Protein AF-A0A4D4JYT9-F1 (afdb_monomer_lite)

Secondary structure (DSSP, 8-state):
--EEEEEEEESSSS-EEEEEEEE-SSHHHHHHHHHHHHHHHHHTTTTTTT-EEEEE-SSS-EEEEEEE--TTT--TTHHHHT-THHHHHHHT-

pLDDT: mean 92.52, std 5.56, range [75.94, 98.44]

Structure (mmCIF, N/CA/C/O backbone):
data_AF-A0A4D4JYT9-F1
#
_entry.id   AF-A0A4D4JYT9-F1
#
loop_
_atom_site.group_PDB
_atom_site.id
_atom_site.type_symbol
_atom_site.label_atom_id
_atom_site.label_alt_id
_atom_site.label_comp_id
_atom_site.label_asym_id
_atom_site.label_entity_id
_atom_site.label_seq_id
_atom_site.pdbx_PDB_ins_code
_atom_site.Cartn_x
_atom_site.Cartn_y
_atom_site.Cartn_z
_atom_site.occupancy
_atom_site.B_iso_or_equiv
_atom_site.auth_seq_id
_atom_site.auth_comp_id
_atom_site.auth_asym_id
_atom_site.auth_atom_id
_atom_site.pdbx_PDB_model_num
ATOM 1 N N . MET A 1 1 ? -13.508 0.316 4.372 1.00 83.06 1 MET A N 1
ATOM 2 C CA . MET A 1 1 ? -12.430 1.334 4.493 1.00 83.06 1 MET A CA 1
ATOM 3 C C . MET A 1 1 ? -13.042 2.685 4.824 1.00 83.06 1 MET A C 1
ATOM 5 O O . MET A 1 1 ? -14.102 2.984 4.292 1.00 83.06 1 MET A O 1
ATOM 9 N N . ARG A 1 2 ? -12.393 3.519 5.651 1.00 84.62 2 ARG A N 1
ATOM 10 C CA . AR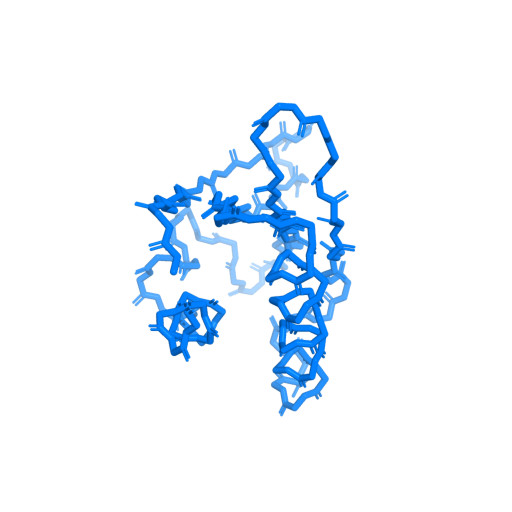G A 1 2 ? -12.916 4.868 5.972 1.00 84.62 2 ARG A CA 1
ATOM 11 C C . ARG A 1 2 ? -12.398 5.947 5.030 1.00 84.62 2 ARG A C 1
ATOM 13 O O . ARG A 1 2 ? -13.142 6.822 4.610 1.00 84.62 2 ARG A O 1
ATOM 20 N N . LEU A 1 3 ? -11.100 5.898 4.744 1.00 90.38 3 LEU A N 1
ATOM 21 C CA . LEU A 1 3 ? -10.395 6.867 3.915 1.00 90.38 3 LEU A CA 1
ATOM 22 C C . LEU A 1 3 ? -9.149 6.201 3.342 1.00 90.38 3 LEU A C 1
ATOM 24 O O . LEU A 1 3 ? -8.461 5.473 4.059 1.00 90.38 3 LEU A O 1
ATOM 28 N N . SER A 1 4 ? -8.817 6.501 2.090 1.00 93.25 4 SER A N 1
ATOM 29 C CA . SER A 1 4 ? -7.525 6.144 1.510 1.00 93.25 4 SER A CA 1
ATOM 30 C C . SER A 1 4 ? -6.893 7.334 0.808 1.00 93.25 4 SER A C 1
ATOM 32 O O . SER A 1 4 ? -7.579 8.077 0.111 1.00 93.25 4 SER A O 1
ATOM 34 N N . ALA A 1 5 ? -5.580 7.470 0.942 1.00 94.38 5 ALA A N 1
ATOM 35 C CA . ALA A 1 5 ? -4.779 8.448 0.227 1.00 94.38 5 ALA A CA 1
ATOM 36 C C . ALA A 1 5 ? -3.679 7.733 -0.558 1.00 94.38 5 ALA A C 1
ATOM 38 O O . ALA A 1 5 ? -3.028 6.819 -0.047 1.00 94.38 5 ALA A O 1
ATOM 39 N N . THR A 1 6 ? -3.465 8.168 -1.798 1.00 95.06 6 THR A N 1
ATOM 40 C CA . THR A 1 6 ? -2.364 7.702 -2.645 1.00 95.06 6 THR A CA 1
ATOM 41 C C . THR A 1 6 ? -1.417 8.859 -2.900 1.00 95.06 6 THR A C 1
ATOM 43 O O . THR A 1 6 ? -1.849 9.955 -3.243 1.00 95.06 6 THR A O 1
ATOM 46 N N . GLY A 1 7 ? -0.124 8.611 -2.738 1.00 93.44 7 GLY A N 1
ATOM 47 C CA . GLY A 1 7 ? 0.913 9.617 -2.885 1.00 93.44 7 GLY A CA 1
ATOM 48 C C . GLY A 1 7 ? 2.201 9.051 -3.463 1.00 93.44 7 GLY A C 1
ATOM 49 O O . GLY A 1 7 ? 2.267 7.915 -3.945 1.00 93.44 7 GLY A O 1
ATOM 50 N N . GLN A 1 8 ? 3.234 9.883 -3.421 1.00 92.75 8 GLN A N 1
ATOM 51 C CA . GLN A 1 8 ? 4.580 9.568 -3.879 1.00 92.75 8 GLN A CA 1
ATOM 52 C C . GLN A 1 8 ? 5.575 9.924 -2.775 1.00 92.75 8 GLN A C 1
ATOM 54 O O . GLN A 1 8 ? 5.424 10.937 -2.096 1.00 92.75 8 GLN A O 1
ATOM 59 N N . LEU A 1 9 ? 6.592 9.086 -2.604 1.00 92.81 9 LEU A N 1
ATOM 60 C CA . LEU A 1 9 ? 7.706 9.296 -1.690 1.00 92.81 9 LEU A CA 1
ATOM 61 C C . LEU A 1 9 ? 9.000 9.331 -2.501 1.00 92.81 9 LEU A C 1
ATOM 63 O O . LEU A 1 9 ? 9.324 8.361 -3.180 1.00 92.81 9 LEU A O 1
ATOM 67 N N . ALA A 1 10 ? 9.763 10.415 -2.393 1.00 91.50 10 ALA A N 1
ATOM 68 C CA . ALA A 1 10 ? 11.078 10.543 -3.012 1.00 91.50 10 ALA A CA 1
ATOM 69 C C . ALA A 1 10 ? 12.153 10.629 -1.924 1.00 91.50 10 ALA A C 1
ATOM 71 O O . ALA A 1 10 ? 12.168 11.568 -1.135 1.00 91.50 10 ALA A O 1
ATOM 72 N N . LYS A 1 11 ? 13.058 9.646 -1.880 1.00 88.88 11 LYS A N 1
ATOM 73 C CA . LYS A 1 11 ? 14.261 9.697 -1.026 1.00 88.88 11 LYS A CA 1
ATOM 74 C C . LYS A 1 11 ? 15.449 10.327 -1.751 1.00 88.88 11 LYS A C 1
ATOM 76 O O . LYS A 1 11 ? 16.375 10.814 -1.117 1.00 88.88 11 LYS A O 1
ATOM 81 N N . SER A 1 12 ? 15.433 10.281 -3.081 1.00 88.94 12 SER A N 1
ATOM 82 C CA . SER A 1 12 ? 16.374 10.959 -3.971 1.00 88.94 12 SER A CA 1
ATOM 83 C C . SER A 1 12 ? 15.744 11.105 -5.357 1.00 88.94 12 SER A C 1
ATOM 85 O O . SER A 1 12 ? 14.718 10.487 -5.644 1.00 88.94 12 SER A O 1
ATOM 87 N N . ALA A 1 13 ? 16.392 11.848 -6.258 1.00 84.00 13 ALA A N 1
ATOM 88 C CA . ALA A 1 13 ? 15.939 11.976 -7.645 1.00 84.00 13 ALA A CA 1
ATOM 89 C C . ALA A 1 13 ? 15.809 10.620 -8.366 1.00 84.00 13 ALA A C 1
ATOM 91 O O . ALA A 1 13 ? 15.013 10.484 -9.294 1.00 84.00 13 ALA A O 1
ATOM 92 N N . LYS A 1 14 ? 16.573 9.601 -7.948 1.00 83.06 14 LYS A N 1
ATOM 93 C CA . LYS A 1 14 ? 16.545 8.250 -8.532 1.00 83.06 14 LYS A CA 1
ATOM 94 C C . LYS A 1 14 ? 15.721 7.253 -7.713 1.00 83.06 14 LYS A C 1
ATOM 96 O O . LYS A 1 14 ? 15.227 6.301 -8.300 1.00 83.06 14 LYS A O 1
ATOM 101 N N . GLY A 1 15 ? 15.536 7.488 -6.414 1.00 88.62 15 GLY A N 1
ATOM 102 C CA . GLY A 1 15 ? 14.793 6.615 -5.507 1.00 88.62 15 GLY A CA 1
ATOM 103 C C . GLY A 1 15 ? 13.415 7.171 -5.167 1.00 88.62 15 GLY A C 1
ATOM 104 O O . GLY A 1 15 ? 13.270 7.891 -4.174 1.00 88.62 15 GLY A O 1
ATOM 105 N N . THR A 1 16 ? 12.418 6.811 -5.973 1.00 92.56 16 THR A N 1
ATOM 106 C CA . THR A 1 16 ? 11.008 7.164 -5.766 1.00 92.56 16 THR A CA 1
ATOM 107 C C . THR A 1 16 ? 10.161 5.922 -5.492 1.00 92.56 16 THR A C 1
ATOM 109 O O . THR A 1 16 ? 10.568 4.783 -5.743 1.00 92.56 16 THR A O 1
ATOM 112 N N . SER A 1 17 ? 9.007 6.113 -4.865 1.00 94.88 17 SER A N 1
ATOM 113 C CA . SER A 1 17 ? 8.060 5.046 -4.557 1.00 94.88 17 SER A CA 1
ATOM 114 C C . SER A 1 17 ? 6.638 5.584 -4.533 1.00 94.88 17 SER A C 1
ATOM 116 O O . SER A 1 17 ? 6.381 6.649 -3.969 1.00 94.88 17 SER A O 1
ATOM 118 N N . GLY A 1 18 ? 5.694 4.797 -5.036 1.00 95.38 18 GLY A N 1
ATOM 119 C CA . GLY A 1 18 ? 4.279 5.014 -4.768 1.00 95.38 18 GLY A CA 1
ATOM 120 C C . GLY A 1 18 ? 3.917 4.577 -3.349 1.00 95.38 18 GLY A C 1
ATOM 121 O O . GLY A 1 18 ? 4.440 3.582 -2.842 1.00 95.38 18 GLY A O 1
ATOM 122 N N . VAL A 1 19 ? 3.014 5.310 -2.702 1.00 96.50 19 VAL A N 1
ATOM 123 C CA . VAL A 1 19 ? 2.515 4.970 -1.364 1.00 96.50 19 VAL A CA 1
ATOM 124 C C . VAL A 1 19 ? 0.995 5.020 -1.356 1.00 96.50 19 VAL A C 1
ATOM 126 O O . VAL A 1 19 ? 0.417 5.975 -1.866 1.00 96.50 19 VAL A O 1
ATOM 129 N N . ILE A 1 20 ? 0.355 4.019 -0.755 1.00 96.94 20 ILE A N 1
ATOM 130 C CA . ILE A 1 20 ? -1.075 4.049 -0.431 1.00 96.94 20 ILE A CA 1
ATOM 131 C C . ILE A 1 20 ? -1.212 3.867 1.077 1.00 96.94 20 ILE A C 1
ATOM 133 O O . ILE A 1 20 ? -0.649 2.928 1.641 1.00 96.94 20 ILE A O 1
ATOM 137 N N . CYS A 1 21 ? -1.962 4.758 1.717 1.00 96.88 21 CYS A N 1
ATOM 138 C CA . CYS A 1 21 ? -2.364 4.648 3.114 1.00 96.88 21 CYS A CA 1
ATOM 139 C C . CYS A 1 21 ? -3.885 4.532 3.172 1.00 96.88 21 CYS A C 1
ATOM 141 O O . CYS A 1 21 ? -4.574 5.353 2.570 1.00 96.88 21 CYS A O 1
ATOM 143 N N . ALA A 1 22 ? -4.405 3.557 3.911 1.00 96.69 22 ALA A N 1
ATOM 144 C CA . ALA A 1 22 ? -5.836 3.397 4.133 1.00 96.69 22 ALA A CA 1
ATOM 145 C C . ALA A 1 22 ? -6.143 3.255 5.623 1.00 96.69 22 ALA A C 1
ATOM 147 O O . ALA A 1 22 ? -5.565 2.407 6.305 1.00 96.69 22 ALA A O 1
ATOM 148 N N . LEU A 1 23 ? -7.050 4.097 6.116 1.00 96.44 23 LEU A N 1
ATOM 149 C CA . LEU A 1 23 ? -7.579 4.031 7.472 1.00 96.44 23 LEU A CA 1
ATOM 150 C C . LEU A 1 23 ? -8.765 3.069 7.526 1.00 96.44 23 LEU A C 1
ATOM 152 O O . LEU A 1 23 ? -9.612 3.023 6.628 1.00 96.44 23 LEU A O 1
ATOM 156 N N . THR A 1 24 ? -8.835 2.321 8.618 1.00 95.50 24 THR A N 1
ATOM 157 C CA . THR A 1 24 ? -9.818 1.261 8.844 1.00 95.50 24 THR A CA 1
ATOM 158 C C . THR A 1 24 ? -10.604 1.506 10.123 1.00 95.50 24 THR A C 1
ATOM 160 O O . THR A 1 24 ? -10.171 2.259 10.991 1.00 95.50 24 THR A O 1
ATOM 163 N N . ASP A 1 25 ? -11.745 0.834 10.261 1.00 91.94 25 ASP A N 1
ATOM 164 C CA . ASP A 1 25 ? -12.591 0.929 11.459 1.00 91.94 25 ASP A CA 1
ATOM 165 C C . ASP A 1 25 ? -11.979 0.254 12.694 1.00 91.94 25 ASP A C 1
ATOM 167 O O . ASP A 1 25 ? -12.480 0.405 13.804 1.00 91.94 25 ASP A O 1
ATOM 171 N N . GLY A 1 26 ? -10.899 -0.513 12.522 1.00 94.38 26 GLY A N 1
ATOM 172 C CA . GLY A 1 26 ? -10.282 -1.237 13.620 1.00 94.38 26 GLY A CA 1
ATOM 173 C C . GLY A 1 26 ? -9.102 -2.099 13.194 1.00 94.38 26 GLY A C 1
ATOM 174 O O . GLY A 1 26 ? -8.940 -2.451 12.024 1.00 94.38 26 GLY A O 1
ATOM 175 N N . LYS A 1 27 ? -8.309 -2.515 14.186 1.00 95.19 27 LYS A N 1
ATOM 176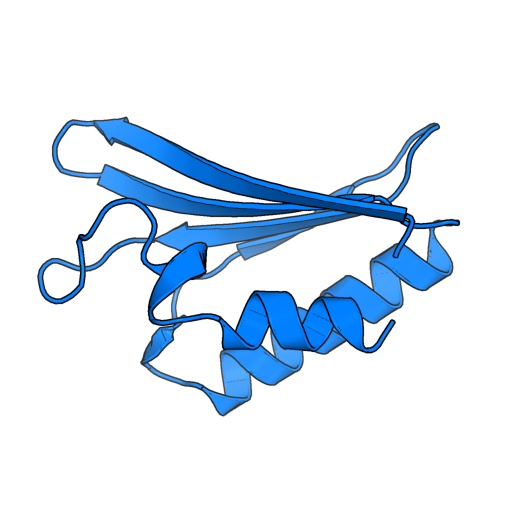 C CA . LYS A 1 27 ? -7.099 -3.332 14.006 1.00 95.19 27 LYS A CA 1
ATOM 177 C C . LYS A 1 27 ? -7.338 -4.591 13.161 1.00 95.19 27 LYS A C 1
ATOM 179 O O . LYS A 1 27 ? -6.577 -4.859 12.239 1.00 95.19 27 LYS A O 1
ATOM 184 N N . ARG A 1 28 ? -8.430 -5.323 13.405 1.00 95.19 28 ARG A N 1
ATOM 185 C CA . ARG A 1 28 ? -8.757 -6.546 12.647 1.00 95.19 28 ARG A CA 1
ATOM 186 C C . ARG A 1 28 ? -9.010 -6.272 11.160 1.00 95.19 28 ARG A C 1
ATOM 188 O O . ARG A 1 28 ? -8.695 -7.100 10.310 1.00 95.19 28 ARG A O 1
ATOM 195 N N . THR A 1 29 ? -9.593 -5.123 10.823 1.00 95.81 29 THR A N 1
ATOM 196 C CA . THR A 1 29 ? -9.791 -4.725 9.422 1.00 95.81 29 THR A CA 1
ATOM 197 C C . THR A 1 29 ? -8.473 -4.289 8.788 1.00 95.81 29 THR A C 1
ATOM 199 O O . THR A 1 29 ? -8.214 -4.668 7.651 1.00 95.81 29 THR A O 1
ATOM 202 N N . ALA A 1 30 ? -7.598 -3.602 9.529 1.00 97.25 30 ALA A N 1
ATOM 203 C CA . ALA A 1 30 ? -6.242 -3.291 9.075 1.00 97.25 30 ALA A CA 1
ATOM 204 C C . ALA A 1 30 ? -5.411 -4.547 8.758 1.00 97.25 30 ALA A C 1
ATOM 206 O O . ALA A 1 30 ? -4.738 -4.597 7.730 1.00 97.25 30 ALA A O 1
ATOM 207 N N . GLU A 1 31 ? -5.489 -5.579 9.600 1.00 97.31 31 GLU A N 1
ATOM 208 C CA . GLU A 1 31 ? -4.806 -6.862 9.381 1.00 97.31 31 GLU A CA 1
ATOM 209 C C . GLU A 1 31 ? -5.330 -7.574 8.128 1.00 97.31 31 GLU A C 1
ATOM 211 O O . GLU A 1 31 ? -4.546 -7.929 7.248 1.00 97.31 31 GLU A O 1
ATOM 216 N N . ARG A 1 32 ? -6.658 -7.679 7.975 1.00 96.88 32 ARG A N 1
ATOM 217 C CA . ARG A 1 32 ? -7.276 -8.241 6.759 1.00 96.88 32 ARG A CA 1
ATOM 218 C C . ARG A 1 32 ? -6.877 -7.478 5.497 1.00 96.88 32 ARG A C 1
ATOM 220 O O . ARG A 1 32 ? -6.583 -8.095 4.476 1.00 96.88 32 ARG A O 1
ATOM 227 N N . ALA A 1 33 ? -6.829 -6.149 5.571 1.00 97.69 33 ALA A N 1
ATOM 228 C CA . ALA A 1 33 ? -6.380 -5.311 4.466 1.00 97.69 33 ALA A CA 1
ATOM 229 C C . ALA A 1 33 ? -4.915 -5.563 4.110 1.00 97.69 33 ALA A C 1
ATOM 231 O O . ALA A 1 33 ? -4.575 -5.668 2.932 1.00 97.69 33 ALA A O 1
ATOM 232 N N . ALA A 1 34 ? -4.050 -5.720 5.112 1.00 98.25 34 ALA A N 1
ATOM 233 C CA . ALA A 1 34 ? -2.653 -6.054 4.887 1.00 98.25 34 ALA A CA 1
ATOM 234 C C . ALA A 1 34 ? -2.490 -7.414 4.196 1.00 98.25 34 ALA A C 1
ATOM 236 O O . ALA A 1 34 ? -1.708 -7.524 3.253 1.00 98.25 34 ALA A O 1
ATOM 237 N N . ASP A 1 35 ? -3.239 -8.431 4.613 1.00 98.19 35 ASP A N 1
ATOM 238 C CA . ASP A 1 35 ? -3.151 -9.762 4.010 1.00 98.19 35 ASP A CA 1
ATOM 239 C C . ASP A 1 35 ? -3.722 -9.794 2.589 1.00 98.19 35 ASP A C 1
ATOM 241 O O . ASP A 1 35 ? -3.110 -10.376 1.688 1.00 98.19 35 ASP A O 1
ATOM 245 N N . ARG A 1 36 ? -4.823 -9.073 2.341 1.00 97.62 36 ARG A N 1
ATOM 246 C CA . ARG A 1 36 ? -5.372 -8.882 0.993 1.00 97.62 36 ARG A CA 1
ATOM 247 C C . ARG A 1 36 ? -4.367 -8.196 0.067 1.00 97.62 36 ARG A C 1
ATOM 249 O O . ARG A 1 36 ? -4.137 -8.683 -1.039 1.00 97.62 36 ARG A O 1
ATOM 256 N N . LEU A 1 37 ? -3.724 -7.119 0.523 1.00 97.88 37 LEU A N 1
ATOM 257 C CA . LEU A 1 37 ? -2.685 -6.422 -0.240 1.00 97.88 37 LEU A CA 1
ATOM 258 C C . LEU A 1 37 ? -1.495 -7.336 -0.548 1.00 97.88 37 LEU A C 1
ATOM 260 O O . LEU A 1 37 ? -1.062 -7.390 -1.695 1.00 97.88 37 LEU A O 1
ATOM 264 N N . LYS A 1 38 ? -0.983 -8.085 0.439 1.00 98.25 38 LYS A N 1
ATOM 265 C CA . LYS A 1 38 ? 0.116 -9.047 0.225 1.00 98.25 38 LYS A CA 1
ATOM 266 C C . LYS A 1 38 ? -0.254 -10.109 -0.812 1.00 98.25 38 LYS A C 1
ATOM 268 O O . LYS A 1 38 ? 0.563 -10.424 -1.672 1.00 98.25 38 LYS A O 1
ATOM 273 N N . SER A 1 39 ? -1.480 -10.633 -0.752 1.00 97.94 39 SER A N 1
ATOM 274 C CA . SER A 1 39 ? -1.980 -11.614 -1.718 1.00 97.94 39 SER A CA 1
ATOM 275 C C . SER A 1 39 ? -2.001 -11.045 -3.141 1.00 97.94 39 SER A C 1
ATOM 277 O O . SER A 1 39 ? -1.438 -11.654 -4.049 1.00 97.94 39 SER A O 1
ATOM 279 N N . VAL A 1 40 ? -2.559 -9.843 -3.328 1.00 97.38 40 VAL A N 1
ATOM 280 C CA . VAL A 1 40 ? -2.604 -9.172 -4.639 1.00 97.38 40 VAL A CA 1
ATOM 281 C C . VAL A 1 40 ? -1.202 -8.850 -5.155 1.00 97.38 40 VAL A C 1
ATOM 283 O O . VAL A 1 40 ? -0.929 -9.060 -6.334 1.00 97.38 40 VAL A O 1
ATOM 286 N N . ILE A 1 41 ? -0.289 -8.399 -4.288 1.00 97.25 41 ILE A N 1
ATOM 287 C CA . ILE A 1 41 ? 1.119 -8.169 -4.646 1.00 97.25 41 ILE A CA 1
ATOM 288 C C . ILE A 1 41 ? 1.748 -9.453 -5.200 1.00 97.25 41 ILE A C 1
ATOM 290 O O . ILE A 1 41 ? 2.347 -9.409 -6.271 1.00 97.25 41 ILE A O 1
ATOM 294 N N . GLY A 1 42 ? 1.557 -10.591 -4.525 1.00 97.31 42 GLY A N 1
ATOM 295 C CA . GLY A 1 42 ? 2.063 -11.885 -4.990 1.00 97.31 42 GLY A CA 1
ATOM 296 C C . GLY A 1 42 ? 1.443 -12.336 -6.318 1.00 97.31 42 GLY A C 1
ATOM 297 O O . GLY A 1 42 ? 2.152 -12.789 -7.208 1.00 97.31 42 GLY A O 1
ATOM 298 N N . GLN A 1 43 ? 0.131 -12.157 -6.491 1.00 97.44 43 GLN A N 1
ATOM 299 C CA . GLN A 1 43 ? -0.587 -12.535 -7.719 1.00 97.44 43 GLN A CA 1
ATOM 300 C C . GLN A 1 43 ? -0.237 -11.667 -8.932 1.00 97.44 43 GLN A C 1
ATOM 302 O O . GLN A 1 43 ? -0.427 -12.085 -10.073 1.00 97.44 43 GLN A O 1
ATOM 307 N N . ARG A 1 44 ? 0.226 -10.437 -8.702 1.00 95.19 44 ARG A N 1
ATOM 308 C CA . ARG A 1 44 ? 0.543 -9.463 -9.752 1.00 95.19 44 ARG A CA 1
ATOM 309 C C . ARG A 1 44 ?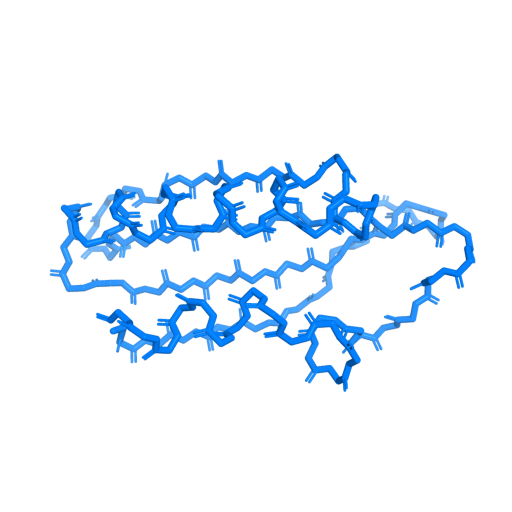 2.041 -9.349 -10.024 1.00 95.19 44 ARG A C 1
ATOM 311 O O . ARG A 1 44 ? 2.448 -8.404 -10.698 1.00 95.19 44 ARG A O 1
ATOM 318 N N . ALA A 1 45 ? 2.860 -10.278 -9.533 1.00 90.50 45 ALA A N 1
ATOM 319 C CA . ALA A 1 45 ? 4.279 -10.320 -9.865 1.00 90.50 45 ALA A CA 1
ATOM 320 C C . ALA A 1 45 ? 4.493 -10.290 -11.403 1.00 90.50 45 ALA A C 1
ATOM 322 O O . ALA A 1 45 ? 3.720 -10.904 -12.141 1.00 90.50 45 ALA A O 1
ATOM 323 N N . PRO A 1 46 ? 5.498 -9.553 -11.914 1.00 91.69 46 PRO A N 1
ATOM 324 C CA . PRO A 1 46 ? 6.497 -8.801 -11.160 1.00 91.69 46 PRO A CA 1
ATOM 325 C C . PRO A 1 46 ? 6.074 -7.353 -10.833 1.00 91.69 46 PRO A C 1
ATOM 327 O O . PRO A 1 46 ? 6.870 -6.568 -10.340 1.00 91.69 46 PRO A O 1
ATOM 330 N N . ARG A 1 47 ? 4.839 -6.931 -11.128 1.00 91.19 47 ARG A N 1
ATOM 331 C CA . ARG A 1 47 ? 4.418 -5.513 -11.135 1.00 91.19 47 ARG A CA 1
ATOM 332 C C . ARG A 1 47 ? 4.648 -4.766 -9.817 1.00 91.19 47 ARG A C 1
ATOM 334 O O . ARG A 1 47 ? 4.861 -3.556 -9.831 1.00 91.19 47 ARG A O 1
ATOM 341 N N . PHE A 1 48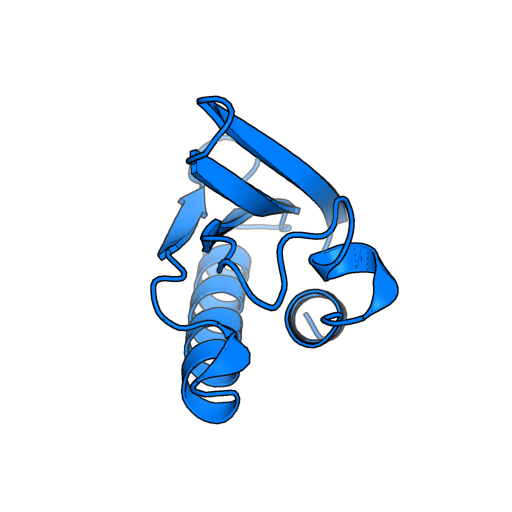 ? 4.562 -5.465 -8.689 1.00 94.81 48 PHE A N 1
ATOM 342 C CA . PHE A 1 48 ? 4.675 -4.876 -7.355 1.00 94.81 48 PHE A CA 1
ATOM 343 C C . PHE A 1 48 ? 5.837 -5.456 -6.538 1.00 94.81 48 PHE A C 1
ATOM 345 O O . PHE A 1 48 ? 5.836 -5.304 -5.316 1.00 94.81 48 PHE A O 1
ATOM 352 N N . ASP A 1 49 ? 6.831 -6.118 -7.148 1.00 93.50 49 ASP A N 1
ATOM 353 C CA . ASP A 1 49 ? 7.900 -6.707 -6.324 1.00 93.50 49 ASP A CA 1
ATOM 354 C C . ASP A 1 49 ? 8.695 -5.626 -5.596 1.00 93.50 49 ASP A C 1
ATOM 356 O O . ASP A 1 49 ? 8.915 -4.521 -6.102 1.00 93.50 49 ASP A O 1
ATOM 360 N N . GLY A 1 50 ? 9.131 -5.971 -4.387 1.00 95.06 50 GLY A N 1
ATOM 361 C CA . GLY A 1 50 ? 9.747 -5.033 -3.456 1.00 95.06 50 GLY A CA 1
ATOM 362 C C . GLY A 1 50 ?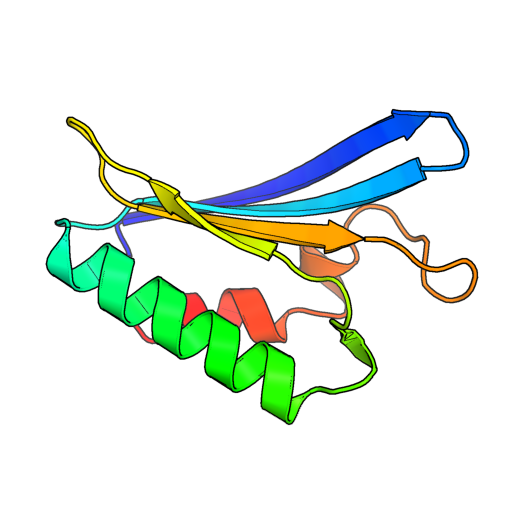 8.735 -4.177 -2.690 1.00 95.06 50 GLY A C 1
ATOM 363 O O . GLY A 1 50 ? 9.149 -3.392 -1.833 1.00 95.06 50 GLY A O 1
ATOM 364 N N . ALA A 1 51 ? 7.429 -4.329 -2.948 1.00 97.56 51 ALA A N 1
ATOM 365 C CA . ALA A 1 51 ? 6.403 -3.665 -2.161 1.00 97.56 51 ALA A CA 1
ATOM 366 C C . ALA A 1 51 ? 6.453 -4.096 -0.689 1.00 97.56 51 ALA A C 1
ATOM 368 O O . ALA A 1 51 ? 6.619 -5.269 -0.355 1.00 97.56 51 ALA A O 1
ATOM 369 N N . LYS A 1 52 ? 6.276 -3.124 0.206 1.00 98.12 52 LYS A N 1
ATOM 370 C CA . LYS A 1 52 ? 6.241 -3.330 1.656 1.00 98.12 52 LYS A CA 1
ATOM 371 C C . LYS A 1 52 ? 4.873 -2.954 2.185 1.00 98.12 52 LYS A C 1
ATOM 373 O O . LYS A 1 52 ? 4.451 -1.814 2.009 1.00 98.12 52 LYS A O 1
ATOM 378 N N . VAL A 1 53 ? 4.217 -3.897 2.853 1.00 98.44 53 VAL A N 1
ATOM 379 C CA . VAL A 1 53 ? 2.927 -3.696 3.521 1.00 98.44 53 VAL A CA 1
ATOM 380 C C . VAL A 1 53 ? 3.162 -3.591 5.026 1.00 98.44 53 VAL A C 1
ATOM 382 O O . VAL A 1 53 ? 3.836 -4.432 5.615 1.00 98.44 53 VAL A O 1
ATOM 385 N N . THR A 1 54 ? 2.617 -2.556 5.656 1.00 98.25 54 THR A N 1
ATOM 386 C CA . THR A 1 54 ? 2.757 -2.285 7.089 1.00 98.25 54 THR A CA 1
ATOM 387 C C . THR A 1 54 ? 1.392 -1.990 7.688 1.00 98.25 54 THR A C 1
ATOM 389 O O . THR A 1 54 ? 0.696 -1.092 7.218 1.00 98.25 54 THR A O 1
ATOM 392 N N . VAL A 1 55 ? 1.022 -2.719 8.741 1.00 98.00 55 VAL A N 1
ATOM 393 C CA . VAL A 1 55 ? -0.150 -2.386 9.559 1.00 98.00 55 VAL A CA 1
ATOM 394 C C . VAL A 1 55 ? 0.197 -1.174 10.420 1.00 98.00 55 VAL A C 1
ATOM 396 O O . VAL A 1 55 ? 1.232 -1.148 11.082 1.00 98.00 55 VAL A O 1
ATOM 399 N N . LEU A 1 56 ? -0.658 -0.161 10.381 1.00 96.25 56 LEU A N 1
ATOM 400 C CA . LEU A 1 56 ? -0.583 1.031 11.212 1.00 96.25 56 LEU A CA 1
ATOM 401 C C . LEU A 1 56 ? -1.421 0.800 12.472 1.00 96.25 56 LEU A C 1
ATOM 403 O O . LEU A 1 56 ? -2.583 0.399 12.387 1.00 96.25 56 LEU A O 1
ATOM 407 N N . THR A 1 57 ? -0.823 1.050 13.633 1.00 91.56 57 THR A N 1
ATOM 408 C CA . THR A 1 57 ? -1.453 0.926 14.953 1.00 91.56 57 THR A CA 1
ATOM 409 C C . THR A 1 57 ? -1.667 2.301 15.583 1.00 91.56 57 THR A C 1
ATOM 411 O O . THR A 1 57 ? -0.981 3.253 15.220 1.00 91.56 57 THR A O 1
ATOM 414 N N . GLY A 1 58 ? -2.572 2.393 16.558 1.00 88.69 58 GLY A N 1
ATOM 415 C CA . GLY A 1 58 ? -2.917 3.631 17.266 1.00 88.69 58 GLY A CA 1
ATOM 416 C C . GLY A 1 58 ? -4.408 3.942 17.150 1.00 88.69 58 GLY A C 1
ATOM 417 O O . GLY A 1 58 ? -5.187 3.075 16.754 1.00 88.69 58 GLY A O 1
ATOM 418 N N . ASP A 1 59 ? -4.783 5.183 17.456 1.00 88.12 59 ASP A N 1
ATOM 419 C CA . ASP A 1 59 ? -6.185 5.634 17.514 1.00 88.12 59 ASP A CA 1
ATOM 420 C C . ASP A 1 59 ? -6.908 5.552 16.162 1.00 88.12 59 ASP A C 1
ATOM 422 O O . ASP A 1 59 ? -8.132 5.472 16.091 1.00 88.12 59 ASP A O 1
ATOM 426 N N . SER A 1 60 ? -6.148 5.555 15.066 1.00 90.50 60 SER A N 1
ATOM 427 C CA . SER A 1 60 ? -6.646 5.355 13.705 1.00 90.50 60 SER A CA 1
ATOM 428 C C . SER A 1 60 ? -5.878 4.211 13.037 1.00 90.50 60 SER A C 1
ATOM 430 O O . SER A 1 60 ? -4.891 4.457 12.339 1.00 90.50 60 SER A O 1
ATOM 432 N N . PRO A 1 61 ? -6.285 2.948 13.265 1.00 96.12 61 PRO A N 1
ATOM 433 C CA . PRO A 1 61 ? -5.611 1.797 12.684 1.00 96.12 61 PRO A CA 1
ATOM 434 C C . PRO A 1 61 ? -5.795 1.765 11.167 1.00 96.12 61 PRO A C 1
ATOM 436 O O . PRO A 1 61 ? -6.825 2.176 10.624 1.00 96.12 61 PRO A O 1
ATOM 439 N N . GLY A 1 62 ? -4.811 1.225 10.461 1.00 97.50 62 GLY A N 1
ATOM 440 C CA . GLY A 1 62 ? -4.837 1.217 9.006 1.00 97.50 62 GLY A CA 1
ATOM 441 C C . GLY A 1 62 ? -3.746 0.370 8.384 1.00 97.50 62 GLY A C 1
ATOM 442 O O . GLY A 1 62 ? -3.067 -0.400 9.055 1.00 97.50 62 GLY A O 1
ATOM 443 N N . VAL A 1 63 ? -3.550 0.532 7.085 1.00 98.19 63 VAL A N 1
ATOM 444 C CA . VAL A 1 63 ? -2.477 -0.128 6.349 1.00 98.19 63 VAL A CA 1
ATOM 445 C C . VAL A 1 63 ? -1.763 0.872 5.454 1.00 98.19 63 VAL A C 1
ATOM 447 O O . VAL A 1 63 ? -2.381 1.753 4.859 1.00 98.19 63 VAL A O 1
ATOM 450 N N . LYS A 1 64 ? -0.444 0.729 5.363 1.00 98.00 64 LYS A N 1
ATOM 451 C CA . LYS A 1 64 ? 0.408 1.437 4.414 1.00 98.00 64 LYS A CA 1
ATOM 452 C C . LYS A 1 64 ? 1.061 0.426 3.491 1.00 98.00 64 LYS A C 1
ATOM 454 O O . LYS A 1 64 ? 1.676 -0.526 3.967 1.00 98.00 64 LYS A O 1
ATOM 459 N N . VAL A 1 65 ? 0.996 0.669 2.191 1.00 98.12 65 VAL A N 1
ATOM 460 C CA . VAL A 1 65 ? 1.821 -0.026 1.204 1.00 98.12 65 VAL A CA 1
ATOM 461 C C . VAL A 1 65 ? 2.755 0.966 0.529 1.00 98.12 65 VAL A C 1
ATOM 463 O O . VAL A 1 65 ? 2.344 2.051 0.127 1.00 98.12 65 VAL A O 1
ATOM 466 N N . THR A 1 66 ? 4.029 0.604 0.426 1.00 97.50 66 THR A N 1
ATOM 467 C CA . THR A 1 66 ? 5.042 1.345 -0.331 1.00 97.50 66 THR A CA 1
ATOM 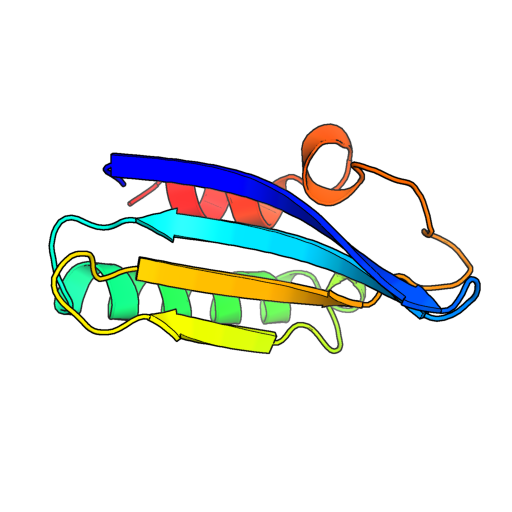468 C C . THR A 1 66 ? 5.547 0.457 -1.452 1.00 97.50 66 THR A C 1
ATOM 470 O O . THR A 1 66 ? 6.024 -0.638 -1.171 1.00 97.50 66 THR A O 1
ATOM 473 N N . VAL A 1 67 ? 5.467 0.928 -2.694 1.00 96.62 67 VAL A N 1
ATOM 474 C CA . VAL A 1 67 ? 5.908 0.200 -3.888 1.00 96.62 67 VAL A CA 1
ATOM 475 C C . VAL A 1 67 ? 7.069 0.965 -4.526 1.00 96.62 67 VAL A C 1
ATOM 477 O O . VAL A 1 67 ? 6.861 2.111 -4.935 1.00 96.62 67 VAL A O 1
ATOM 480 N N . PRO A 1 68 ? 8.278 0.384 -4.613 1.00 94.69 68 PRO A N 1
ATOM 481 C CA . PRO A 1 68 ? 9.401 1.041 -5.270 1.00 94.69 68 PRO A CA 1
ATOM 482 C C . PRO A 1 68 ? 9.114 1.226 -6.760 1.00 94.69 68 PRO A C 1
ATOM 484 O O . PRO A 1 68 ? 8.595 0.319 -7.412 1.00 94.69 68 PRO A O 1
ATOM 487 N N . ASP A 1 69 ? 9.439 2.399 -7.297 1.00 91.25 69 ASP A N 1
ATOM 488 C CA . ASP A 1 69 ? 9.408 2.611 -8.744 1.00 91.25 69 ASP A CA 1
ATOM 489 C C . ASP A 1 69 ? 10.601 1.927 -9.403 1.00 91.25 69 ASP A C 1
ATOM 491 O O . ASP A 1 69 ? 11.696 1.872 -8.835 1.00 91.25 69 ASP A O 1
ATOM 495 N N . ARG A 1 70 ? 10.386 1.425 -10.615 1.00 85.94 70 ARG A N 1
ATOM 496 C CA . ARG A 1 70 ? 11.415 0.837 -11.462 1.00 85.94 70 ARG A CA 1
ATOM 497 C C . ARG A 1 70 ? 11.697 1.776 -12.629 1.00 85.94 70 ARG A C 1
ATOM 499 O O . ARG A 1 70 ? 10.865 2.628 -12.947 1.00 85.94 70 ARG A O 1
ATOM 506 N N . PRO A 1 71 ? 12.874 1.678 -13.262 1.00 83.94 71 PRO A N 1
ATOM 507 C CA . PRO A 1 71 ? 13.217 2.532 -14.396 1.00 83.94 71 PRO A CA 1
ATOM 508 C C . PRO A 1 71 ? 12.137 2.563 -15.488 1.00 83.94 71 PRO A C 1
ATOM 510 O O . PRO A 1 71 ? 11.840 3.629 -16.019 1.00 83.94 71 PRO A O 1
ATOM 513 N N . GLU A 1 72 ? 11.522 1.417 -15.771 1.00 80.38 72 GLU A N 1
ATOM 514 C CA . GLU A 1 72 ? 10.506 1.225 -16.805 1.00 80.38 72 GLU A CA 1
ATOM 515 C C . GLU A 1 72 ? 9.122 1.805 -16.468 1.00 80.38 72 GLU A C 1
ATOM 517 O O . GLU A 1 72 ? 8.329 2.060 -17.372 1.00 80.38 72 GLU A O 1
ATOM 522 N N . ASP A 1 73 ? 8.815 2.032 -15.190 1.00 75.94 73 ASP A N 1
ATOM 523 C CA . ASP A 1 73 ? 7.480 2.427 -14.728 1.00 75.94 73 ASP A CA 1
ATOM 524 C C . ASP A 1 73 ? 7.500 3.626 -13.765 1.00 75.94 73 ASP A C 1
ATOM 526 O O . ASP A 1 73 ? 6.515 3.904 -13.074 1.00 75.94 73 ASP A O 1
ATOM 530 N N . LYS A 1 74 ? 8.599 4.392 -13.769 1.00 77.12 74 LYS A N 1
ATOM 531 C CA . LYS A 1 74 ? 8.794 5.612 -12.979 1.00 77.12 74 LYS A CA 1
ATOM 532 C C . LYS A 1 74 ? 7.907 6.757 -13.462 1.00 77.12 74 LYS A C 1
ATOM 534 O O . LYS A 1 74 ? 8.343 7.698 -14.125 1.00 77.12 74 LYS A O 1
ATOM 539 N N . ARG A 1 75 ? 6.634 6.684 -13.095 1.00 81.25 75 ARG A N 1
ATOM 540 C CA . ARG A 1 75 ? 5.621 7.687 -13.406 1.00 81.25 75 ARG A CA 1
ATOM 541 C C . ARG A 1 75 ? 4.908 8.110 -12.132 1.00 81.25 75 ARG A C 1
ATOM 543 O O . ARG A 1 75 ? 4.289 7.293 -11.448 1.00 81.25 75 ARG A O 1
ATOM 550 N N . ALA A 1 76 ? 4.961 9.408 -11.839 1.00 82.19 76 ALA A N 1
ATOM 551 C CA . ALA A 1 76 ? 4.212 9.982 -10.730 1.00 82.19 76 ALA A CA 1
ATOM 552 C C . ALA A 1 76 ? 2.723 9.633 -10.876 1.00 82.19 76 ALA A C 1
ATOM 554 O O . ALA A 1 76 ? 2.141 9.767 -11.952 1.00 82.19 76 ALA A O 1
ATOM 555 N N . GLY A 1 77 ? 2.118 9.142 -9.795 1.00 84.25 77 GLY A N 1
ATOM 556 C CA . GLY A 1 77 ? 0.703 8.777 -9.791 1.00 84.25 77 GLY A CA 1
ATOM 557 C C . GLY A 1 77 ? 0.369 7.446 -10.476 1.00 84.25 77 GLY A C 1
ATOM 558 O O . GLY A 1 77 ? -0.812 7.161 -10.659 1.00 84.25 77 GLY A O 1
ATOM 559 N N . ARG A 1 78 ? 1.343 6.587 -10.818 1.00 90.69 78 ARG A N 1
ATOM 560 C CA . ARG A 1 78 ? 1.056 5.272 -11.436 1.00 90.69 78 ARG A CA 1
ATOM 561 C C . ARG A 1 78 ? 0.109 4.399 -10.610 1.00 90.69 78 ARG A C 1
ATOM 563 O O . ARG A 1 78 ? -0.797 3.788 -11.163 1.00 90.69 78 ARG A O 1
ATOM 570 N N . LEU A 1 79 ? 0.259 4.399 -9.281 1.00 93.00 79 LEU A N 1
ATOM 571 C CA . LEU A 1 79 ? -0.622 3.642 -8.380 1.00 93.00 79 LEU A CA 1
ATOM 572 C C . LEU A 1 79 ? -2.061 4.174 -8.369 1.00 93.00 79 LEU A C 1
ATOM 574 O O . LEU A 1 79 ? -2.955 3.449 -7.958 1.00 93.00 79 LEU A O 1
ATOM 578 N N . LEU A 1 80 ? -2.272 5.412 -8.829 1.00 88.25 80 LEU A N 1
ATOM 579 C CA . LEU A 1 80 ? -3.586 6.038 -8.964 1.00 88.25 80 LEU A CA 1
ATOM 580 C C . LEU A 1 80 ? -4.194 5.877 -10.361 1.00 88.25 80 LEU A C 1
ATOM 582 O O . LEU A 1 80 ? -5.406 5.958 -10.501 1.00 88.25 80 LEU A O 1
ATOM 586 N N . THR A 1 81 ? -3.377 5.679 -11.397 1.00 88.12 81 THR A N 1
ATOM 587 C CA . THR A 1 81 ? -3.831 5.835 -12.792 1.00 88.12 81 THR A CA 1
ATOM 588 C C . THR A 1 81 ? -3.691 4.581 -13.646 1.00 88.12 81 THR A C 1
ATOM 590 O O . THR A 1 81 ? -4.541 4.340 -14.494 1.00 88.12 81 THR A O 1
ATOM 593 N N . SER A 1 82 ? -2.650 3.772 -13.445 1.00 86.88 82 SER A N 1
ATOM 594 C CA . SER A 1 82 ? -2.345 2.614 -14.303 1.00 86.88 82 SER A CA 1
ATOM 595 C C . SER A 1 82 ? -2.190 1.302 -13.535 1.00 86.88 82 SER A C 1
ATOM 597 O O . SER A 1 82 ? -2.337 0.226 -14.107 1.00 86.88 82 SER A O 1
ATOM 599 N N . ASN A 1 83 ? -1.910 1.373 -12.233 1.00 90.00 83 ASN A N 1
ATOM 600 C CA . ASN A 1 83 ? -1.633 0.224 -11.372 1.00 90.00 83 ASN A CA 1
ATOM 601 C C . ASN A 1 83 ? -2.603 0.214 -10.180 1.00 90.00 83 ASN A C 1
ATOM 603 O O . ASN A 1 83 ? -2.189 0.149 -9.022 1.00 90.00 83 ASN A O 1
ATOM 607 N N . ILE A 1 84 ? -3.899 0.303 -10.484 1.00 93.25 84 ILE A N 1
ATOM 608 C CA . ILE A 1 84 ? -4.976 0.501 -9.503 1.00 93.25 84 ILE A CA 1
ATOM 609 C C . ILE A 1 84 ? -5.358 -0.766 -8.723 1.00 93.25 84 ILE A C 1
ATOM 611 O O . ILE A 1 84 ? -6.182 -0.692 -7.818 1.00 93.25 84 ILE A O 1
ATOM 615 N N . ASP A 1 85 ? -4.759 -1.925 -9.027 1.00 95.81 85 ASP A N 1
ATOM 616 C CA . ASP A 1 85 ? -5.064 -3.214 -8.380 1.00 95.81 85 ASP A CA 1
ATOM 617 C C . ASP A 1 85 ? -5.034 -3.127 -6.841 1.00 95.81 85 ASP A C 1
ATOM 619 O O . ASP A 1 85 ? -5.891 -3.690 -6.167 1.00 95.81 85 ASP A O 1
ATOM 623 N N . LEU A 1 86 ? -4.068 -2.391 -6.275 1.00 95.25 86 LEU A N 1
ATOM 624 C CA . LEU A 1 86 ? -3.941 -2.213 -4.823 1.00 95.25 86 LEU A CA 1
ATOM 625 C C . LEU A 1 86 ? -5.028 -1.302 -4.237 1.00 95.25 86 LEU A C 1
ATOM 627 O O . LEU A 1 86 ? -5.405 -1.478 -3.083 1.00 95.25 86 LEU A O 1
ATOM 631 N N . GLN A 1 87 ? -5.529 -0.337 -5.012 1.00 94.31 87 GLN A N 1
ATOM 632 C CA . GLN A 1 87 ? -6.641 0.523 -4.600 1.00 94.31 87 GLN A CA 1
ATOM 633 C C . GLN A 1 87 ? -7.954 -0.257 -4.627 1.00 94.31 87 GLN A C 1
ATOM 635 O O . GLN A 1 87 ? -8.680 -0.252 -3.639 1.00 94.31 87 GLN A O 1
ATOM 640 N N . LEU A 1 88 ? -8.201 -1.007 -5.705 1.00 94.06 88 LEU A N 1
ATOM 641 C CA . LEU A 1 88 ? -9.370 -1.881 -5.829 1.00 94.06 88 LEU A CA 1
ATOM 642 C C . LEU A 1 88 ? -9.400 -2.935 -4.716 1.00 94.06 88 LEU A C 1
ATOM 644 O O . LEU A 1 88 ? -10.423 -3.126 -4.070 1.00 94.06 88 LEU A O 1
ATOM 648 N N . ALA A 1 89 ? -8.250 -3.540 -4.407 1.00 94.31 89 ALA A N 1
ATOM 649 C CA . ALA A 1 89 ? -8.126 -4.505 -3.318 1.00 94.31 89 ALA A CA 1
ATOM 650 C C . ALA A 1 89 ? -8.515 -3.941 -1.940 1.00 94.31 89 ALA A C 1
ATOM 652 O O . ALA A 1 89 ? -8.885 -4.711 -1.054 1.00 94.31 89 ALA A O 1
ATOM 653 N N . LEU A 1 90 ? -8.396 -2.624 -1.749 1.00 93.12 90 LEU A N 1
ATOM 654 C CA . LEU A 1 90 ? -8.814 -1.928 -0.535 1.00 93.12 90 LEU A CA 1
ATOM 655 C C . LEU A 1 90 ? -10.285 -1.501 -0.585 1.00 93.12 90 LEU A C 1
ATOM 657 O O . LEU A 1 90 ? -10.907 -1.441 0.467 1.00 93.12 90 LEU A O 1
ATOM 661 N N . SER A 1 91 ? -10.841 -1.214 -1.765 1.00 87.62 91 SER A N 1
ATOM 662 C CA . SER A 1 91 ? -12.262 -0.874 -1.935 1.00 87.62 91 SER A CA 1
ATOM 663 C C . SER A 1 91 ? -13.205 -2.032 -1.598 1.00 87.62 91 SER A C 1
ATOM 665 O O . SER A 1 91 ? -14.335 -1.784 -1.190 1.00 87.62 91 SER A O 1
ATOM 667 N N . ASP A 1 92 ? -12.733 -3.275 -1.711 1.00 77.19 92 ASP A N 1
ATOM 668 C CA . ASP A 1 92 ? -13.496 -4.494 -1.400 1.00 77.19 92 ASP A CA 1
ATOM 669 C C . ASP A 1 92 ? -13.599 -4.806 0.117 1.00 77.19 92 ASP A C 1
ATOM 671 O O . ASP A 1 92 ? -14.072 -5.881 0.499 1.00 77.19 92 ASP A O 1
ATOM 675 N N . LEU A 1 93 ? -13.116 -3.912 0.993 1.00 80.75 93 LEU A N 1
ATOM 676 C CA . LEU A 1 93 ? -12.998 -4.086 2.453 1.00 80.75 93 LEU A CA 1
ATOM 677 C C . LEU A 1 93 ? -13.635 -2.933 3.228 1.00 80.75 93 LEU A C 1
ATOM 679 O O . LEU A 1 93 ? -14.055 -3.161 4.383 1.00 80.75 93 LEU A O 1
#

Sequence (93 aa):
MRLSATGQLAKSAKGTSGVICALTDGKRTAERAADRLKSVIGQRAPRFDGAKVTVLTGDSPGVKVTVPDRPEDKRAGRLLTSNIDLQLALSDL

Organism: NCBI:txid68175

Radius of gyration: 12.72 Å; chains: 1; bounding box: 30×24×34 Å

Foldseek 3Di:
DQDKDWFKDDPDPQKIKIKMKDWDPDQVLQVVLQVLLVVLPVVPPPPQPPKDKDWDDDPTTIIMIIGIDDPVGPDGCCCPPPVVSSVVSSVVD